Protein AF-A0A1X7UCY9-F1 (afdb_monomer)

Mean predicted aligned error: 17.1 Å

pLDDT: mean 75.68, std 18.15, range [36.53, 96.62]

Nearest PDB structures (foldseek):
  3mzk-assembly1_B  TM=3.299E-01  e=8.645E+00  Saccharomyces cerevisiae

Solvent-accessible surface area (backbone atoms only — not comparable to full-atom values): 6999 Å² total; per-residue (Å²): 139,80,90,77,75,83,79,74,75,83,76,72,76,78,77,80,78,78,86,82,79,97,71,87,68,79,76,67,92,61,83,59,44,85,38,83,63,36,80,79,42,63,36,68,60,49,49,56,52,49,51,57,53,48,54,55,48,53,58,56,53,75,71,54,77,74,80,73,84,83,82,85,72,55,70,69,56,51,50,55,51,50,56,44,22,72,75,63,34,59,74,52,36,51,64,71,39,37,81,85,38,76,81,71,128

Organism: Amphimedon queenslandica (NCBI:txid400682)

Sequence (105 aa):
MSLYRYFKPDIYPAVKSCENNTDFKSVSVLPSPSGPMSLQMPSFHIDAANNLVQDEVQDKMSLRSKRGPYKFHSSKNKARIANYAVLHGTPAALKQFKKEFPSIK

Radius of gyration: 25.56 Å; Cα contacts (8 Å, |Δi|>4): 30; chains: 1; bounding box: 50×45×60 Å

Foldseek 3Di:
DDPPDDPDPPPPPPPPPDDDDDDPPPPPPADQLPDPCCVVPPSVVSVVVVVVVVVVVVVVVVPDDDPDDDDDDDPVVVVVLVVCCVVPNDVVSCVVCCVVPVPDD

Structure (mmCIF, N/CA/C/O backbone):
data_AF-A0A1X7UCY9-F1
#
_entry.id   AF-A0A1X7UCY9-F1
#
loop_
_atom_site.group_PDB
_atom_site.id
_atom_site.type_symbol
_atom_site.label_atom_id
_atom_site.label_alt_id
_atom_site.label_comp_id
_atom_site.label_asym_id
_atom_site.label_entity_id
_atom_site.label_seq_id
_atom_site.pdbx_PDB_ins_code
_atom_site.Cartn_x
_atom_site.Cartn_y
_atom_site.Cartn_z
_atom_site.occupancy
_atom_site.B_iso_or_equiv
_atom_site.auth_seq_id
_atom_site.auth_comp_id
_atom_site.auth_asym_id
_atom_site.auth_atom_id
_atom_site.pdbx_PDB_model_num
ATOM 1 N N . MET A 1 1 ? -13.024 -26.345 -28.516 1.00 48.00 1 MET A N 1
ATOM 2 C CA . MET A 1 1 ? -13.418 -26.235 -27.096 1.00 48.00 1 MET A CA 1
ATOM 3 C C . MET A 1 1 ? -12.363 -25.432 -26.353 1.00 48.00 1 MET A C 1
ATOM 5 O O . MET A 1 1 ? -11.277 -25.952 -26.144 1.00 48.00 1 MET A O 1
ATOM 9 N N . SER A 1 2 ? -12.638 -24.175 -26.000 1.00 49.62 2 SER A N 1
ATOM 10 C CA . SER A 1 2 ? -11.787 -23.414 -25.078 1.00 49.62 2 SER A CA 1
ATOM 11 C C . SER A 1 2 ? -12.586 -23.102 -23.813 1.00 49.62 2 SER A C 1
ATOM 13 O O . SER A 1 2 ? -13.623 -22.445 -23.839 1.00 49.62 2 SER A O 1
ATOM 15 N N . LEU A 1 3 ? -12.119 -23.655 -22.694 1.00 58.75 3 LEU A N 1
ATOM 16 C CA . LEU A 1 3 ? -12.641 -23.419 -21.351 1.00 58.75 3 LEU A CA 1
ATOM 17 C C . LEU A 1 3 ? -12.104 -22.077 -20.841 1.00 58.75 3 LEU A C 1
ATOM 19 O O . LEU A 1 3 ? -11.234 -22.041 -19.972 1.00 58.75 3 LEU A O 1
ATOM 23 N N . TYR A 1 4 ? -12.600 -20.963 -21.379 1.00 55.38 4 TYR A N 1
ATOM 24 C CA . TYR A 1 4 ? -12.406 -19.675 -20.717 1.00 55.38 4 TYR A CA 1
ATOM 25 C C . TYR A 1 4 ? -13.363 -19.605 -19.528 1.00 55.38 4 TYR A C 1
ATOM 27 O O . TYR A 1 4 ? -14.540 -19.272 -19.651 1.00 55.38 4 TYR A O 1
ATOM 35 N N . ARG A 1 5 ? -12.846 -19.999 -18.359 1.00 61.00 5 ARG A N 1
ATOM 36 C CA . ARG A 1 5 ? -13.516 -19.806 -17.076 1.00 61.00 5 ARG A CA 1
ATOM 37 C C . ARG A 1 5 ? -13.746 -18.311 -16.877 1.00 61.00 5 ARG A C 1
ATOM 39 O O . ARG A 1 5 ? -12.802 -17.527 -16.841 1.00 61.00 5 ARG A O 1
ATOM 46 N N . TYR A 1 6 ? -15.018 -17.957 -16.763 1.00 57.00 6 TYR A N 1
ATOM 47 C CA . TYR A 1 6 ? -15.528 -16.664 -16.340 1.00 57.00 6 TYR A CA 1
ATOM 48 C C . TYR A 1 6 ? -14.741 -16.113 -15.142 1.00 57.00 6 TYR A C 1
ATOM 50 O O . TYR A 1 6 ? -14.948 -16.541 -14.012 1.00 57.00 6 TYR A O 1
ATOM 58 N N . PHE A 1 7 ? -13.881 -15.125 -15.379 1.00 56.41 7 PHE A N 1
ATOM 59 C CA . PHE A 1 7 ? -13.503 -14.159 -14.353 1.00 56.41 7 PHE A CA 1
ATOM 60 C C . PHE A 1 7 ? -14.444 -12.966 -14.528 1.00 56.41 7 PHE A C 1
ATOM 62 O O . PHE A 1 7 ? -14.185 -12.064 -15.321 1.00 56.41 7 PHE A O 1
ATOM 69 N N . LYS A 1 8 ? -15.592 -13.002 -13.846 1.00 61.25 8 LYS A N 1
ATOM 70 C CA . LYS A 1 8 ? -16.382 -11.789 -13.626 1.00 61.25 8 LYS A CA 1
ATOM 71 C C . LYS A 1 8 ? -15.680 -11.044 -12.490 1.00 61.25 8 LYS A C 1
ATOM 73 O O . LYS A 1 8 ? -15.627 -11.599 -11.396 1.00 61.25 8 LYS A O 1
ATOM 78 N N . PRO A 1 9 ? -15.088 -9.858 -12.707 1.00 53.72 9 PRO A N 1
ATOM 79 C CA . PRO A 1 9 ? -14.762 -9.013 -11.574 1.00 53.72 9 PRO A CA 1
ATOM 80 C C . PRO A 1 9 ? -16.092 -8.676 -10.904 1.00 53.72 9 PRO A C 1
ATOM 82 O O . PRO A 1 9 ? -17.017 -8.227 -11.585 1.00 53.72 9 PRO A O 1
ATOM 85 N N . ASP A 1 10 ? -16.209 -8.927 -9.605 1.00 46.28 10 ASP A N 1
ATOM 86 C CA . ASP A 1 10 ? -17.315 -8.396 -8.824 1.00 46.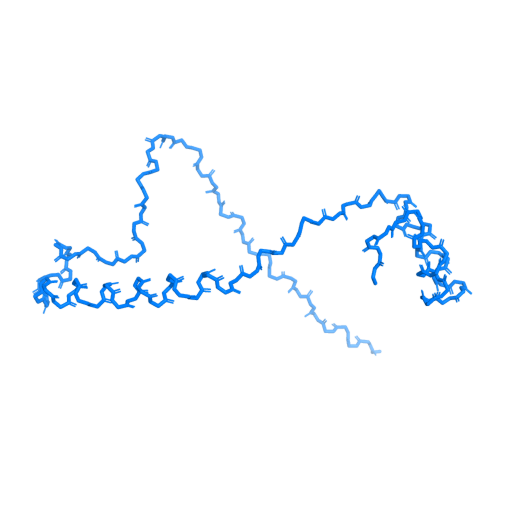28 10 ASP A CA 1
ATOM 87 C C . ASP A 1 10 ? -17.244 -6.869 -8.937 1.00 46.28 10 ASP A C 1
ATOM 89 O O . ASP A 1 10 ? -16.429 -6.199 -8.301 1.00 46.28 10 ASP A O 1
ATOM 93 N N . ILE A 1 11 ? -18.055 -6.317 -9.841 1.00 52.97 11 ILE A N 1
ATOM 94 C CA . ILE A 1 11 ? -18.351 -4.894 -9.900 1.00 52.97 11 ILE A CA 1
ATOM 95 C C . ILE A 1 11 ? -19.204 -4.647 -8.661 1.00 52.97 11 ILE A C 1
ATOM 97 O O . ILE A 1 11 ? -20.428 -4.750 -8.703 1.00 52.97 11 ILE A O 1
ATOM 101 N N . TYR A 1 12 ? -18.549 -4.388 -7.531 1.00 52.44 12 TYR A N 1
ATOM 102 C CA . TYR A 1 12 ? -19.225 -3.816 -6.378 1.00 52.44 12 TYR A CA 1
ATOM 103 C C . TYR A 1 12 ? -19.920 -2.539 -6.866 1.00 52.44 12 TYR A C 1
ATOM 105 O O . TYR A 1 12 ? -19.247 -1.682 -7.453 1.00 52.44 12 TYR A O 1
ATOM 113 N N . PRO A 1 13 ? -21.246 -2.394 -6.699 1.00 42.25 13 PRO A N 1
ATOM 114 C CA . PRO A 1 13 ? -21.897 -1.149 -7.051 1.00 42.25 13 PRO A CA 1
ATOM 115 C C . PRO A 1 13 ? -21.265 -0.045 -6.209 1.00 42.25 13 PRO A C 1
ATOM 117 O O . PRO A 1 13 ? -21.191 -0.145 -4.983 1.00 42.25 13 PRO A O 1
ATOM 120 N N . ALA A 1 14 ? -20.781 0.988 -6.899 1.00 45.38 14 ALA A N 1
ATOM 121 C CA . ALA A 1 14 ? -20.360 2.234 -6.296 1.00 45.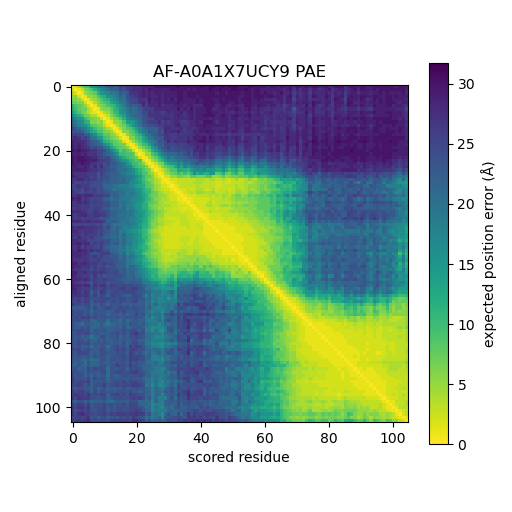38 14 ALA A CA 1
ATOM 122 C C . ALA A 1 14 ? -21.452 2.675 -5.317 1.00 45.38 14 ALA A C 1
ATOM 124 O O . ALA A 1 14 ? -22.576 2.986 -5.720 1.00 45.38 14 ALA A O 1
ATOM 125 N N . VAL A 1 15 ? -21.126 2.641 -4.025 1.00 43.78 15 VAL A N 1
ATOM 126 C CA . VAL A 1 15 ? -21.946 3.258 -2.991 1.00 43.78 15 VAL A CA 1
ATOM 127 C C . VAL A 1 15 ? -22.082 4.712 -3.413 1.00 43.78 15 VAL A C 1
ATOM 129 O O . VAL A 1 15 ? -21.087 5.431 -3.493 1.00 43.78 15 VAL A O 1
ATOM 132 N N . LYS A 1 16 ? -23.306 5.107 -3.772 1.00 40.88 16 LYS A N 1
ATOM 133 C CA . LYS A 1 16 ? -23.667 6.498 -4.028 1.00 40.88 16 LYS A CA 1
ATOM 134 C C . LYS A 1 16 ? -23.261 7.288 -2.788 1.00 40.88 16 LYS A C 1
ATOM 136 O O . LYS A 1 16 ? -23.917 7.188 -1.756 1.00 40.88 16 LYS A O 1
ATOM 141 N N . SER A 1 17 ? -22.161 8.027 -2.871 1.00 36.53 17 SER A N 1
ATOM 142 C CA . SER A 1 17 ? -21.835 9.042 -1.884 1.00 36.53 17 SER A CA 1
ATOM 143 C C . SER A 1 17 ? -22.849 10.160 -2.064 1.00 36.53 17 SER A C 1
ATOM 145 O O . SER A 1 17 ? -22.772 10.935 -3.016 1.00 36.53 17 SER A O 1
ATOM 147 N N . CYS A 1 18 ? -23.840 10.182 -1.181 1.00 37.16 18 CYS A N 1
ATOM 148 C CA . CYS A 1 18 ? -24.692 11.333 -0.971 1.00 37.16 18 CYS A CA 1
ATOM 149 C C . CYS A 1 18 ? -23.785 12.471 -0.498 1.00 37.16 18 CYS A C 1
ATOM 151 O O . CYS A 1 18 ? -23.245 12.429 0.607 1.00 37.16 18 CYS A O 1
ATOM 153 N N . GLU A 1 19 ? -23.587 13.465 -1.353 1.00 45.34 19 GLU A N 1
ATOM 154 C CA . GLU A 1 19 ? -23.169 14.788 -0.923 1.00 45.34 19 GLU A CA 1
ATOM 155 C C . GLU A 1 19 ? -24.227 15.315 0.054 1.00 45.34 19 GLU A C 1
ATOM 157 O O . GLU A 1 19 ? -25.419 15.316 -0.263 1.00 45.34 19 GLU A O 1
ATOM 162 N N . ASN A 1 20 ? -23.794 15.672 1.266 1.00 39.84 20 ASN A N 1
ATOM 163 C CA . ASN A 1 20 ? -24.061 16.943 1.950 1.00 39.84 20 ASN A CA 1
ATOM 164 C C . ASN A 1 20 ? -23.987 16.795 3.483 1.00 39.84 20 ASN A C 1
ATOM 166 O O . ASN A 1 20 ? -24.583 15.893 4.065 1.00 39.84 20 ASN A O 1
ATOM 170 N N . ASN A 1 21 ? -23.350 17.801 4.094 1.00 36.59 21 ASN A N 1
ATOM 171 C CA . ASN A 1 21 ? -23.472 18.258 5.487 1.00 36.59 21 ASN A CA 1
ATOM 172 C C . ASN A 1 21 ? -22.477 17.695 6.521 1.00 36.59 21 ASN A C 1
ATOM 174 O O . ASN A 1 21 ? -22.651 16.637 7.115 1.00 36.59 21 ASN A O 1
ATOM 178 N N . THR A 1 22 ? -21.416 18.488 6.711 1.00 48.62 22 THR A N 1
ATOM 179 C CA . THR A 1 22 ? -20.846 18.925 8.001 1.00 48.62 22 THR A CA 1
ATOM 180 C C . THR A 1 22 ? -21.338 18.188 9.249 1.00 48.62 22 THR A C 1
ATOM 182 O O . THR A 1 22 ? -22.342 18.571 9.838 1.00 48.62 22 THR A O 1
ATOM 185 N N . ASP A 1 23 ? -20.610 17.141 9.632 1.00 40.81 23 ASP A N 1
ATOM 186 C CA . ASP A 1 23 ? -20.226 16.796 11.008 1.00 40.81 23 ASP A CA 1
ATOM 187 C C . ASP A 1 23 ? -19.654 15.379 10.973 1.00 40.81 23 ASP A C 1
ATOM 189 O O . ASP A 1 23 ? -20.345 14.385 11.203 1.00 40.81 23 ASP A O 1
ATOM 193 N N . PHE A 1 24 ? -18.355 15.260 10.688 1.00 42.81 24 PHE A N 1
ATOM 194 C CA . PHE A 1 24 ? -17.637 14.015 10.951 1.00 42.81 24 PHE A CA 1
ATOM 195 C C . PHE A 1 24 ? -17.456 13.871 12.468 1.00 42.81 24 PHE A C 1
ATOM 197 O O . PHE A 1 24 ? -16.349 13.978 12.991 1.00 42.81 24 PHE A O 1
ATOM 204 N N . LYS A 1 25 ? -18.553 13.616 13.196 1.00 51.44 25 LYS A N 1
ATOM 205 C CA . LYS A 1 25 ? -18.467 12.917 14.477 1.00 51.44 25 LYS A CA 1
ATOM 206 C C . LYS A 1 25 ? -17.780 11.603 14.153 1.00 51.44 25 LYS A C 1
ATOM 208 O O . LYS A 1 25 ? -18.329 10.797 13.406 1.00 51.44 25 LYS A O 1
ATOM 213 N N . SER A 1 26 ? -16.556 11.426 14.641 1.00 57.75 26 SER A N 1
ATOM 214 C CA . SER A 1 26 ? -15.839 10.162 14.546 1.00 57.75 26 SER A CA 1
ATOM 215 C C . SER A 1 26 ? -16.750 9.084 15.120 1.00 57.75 26 SER A C 1
ATOM 217 O O . SER A 1 26 ? -16.915 9.001 16.337 1.00 57.75 26 SER A O 1
ATOM 219 N N . VAL A 1 27 ? -17.412 8.319 14.254 1.00 59.53 27 VAL A N 1
ATOM 220 C CA . VAL A 1 27 ? -18.246 7.206 14.688 1.00 59.53 27 VAL A CA 1
ATOM 221 C C . VAL A 1 27 ? -17.275 6.209 15.298 1.00 59.53 27 VAL A C 1
ATOM 223 O O . VAL A 1 27 ? -16.457 5.619 14.590 1.00 59.53 27 VAL A O 1
ATOM 226 N N . SER A 1 28 ? -17.286 6.098 16.625 1.00 68.44 28 SER A N 1
ATOM 227 C CA . SER A 1 28 ? -16.491 5.092 17.312 1.00 68.44 28 SER A CA 1
ATOM 228 C C . SER A 1 28 ? -16.949 3.728 16.809 1.00 68.44 28 SER A C 1
ATOM 230 O O . SER A 1 28 ? -18.136 3.418 16.843 1.00 68.44 28 SER A O 1
ATOM 232 N N . VAL A 1 29 ? -16.008 2.916 16.324 1.00 80.19 29 VAL A N 1
ATOM 233 C CA . VAL A 1 29 ? -16.289 1.548 15.850 1.00 80.19 29 VAL A CA 1
ATOM 234 C C . VAL A 1 29 ? -16.807 0.667 16.996 1.00 80.19 29 VAL A C 1
ATOM 236 O O . VAL A 1 29 ? -17.497 -0.321 16.766 1.00 80.19 29 VAL A O 1
ATOM 239 N N . LEU A 1 30 ? -16.487 1.045 18.235 1.00 84.88 30 LEU A N 1
ATOM 240 C CA . LEU A 1 30 ? -16.876 0.338 19.445 1.00 84.88 30 LEU A CA 1
ATOM 241 C C . LEU A 1 30 ? -18.274 0.751 19.930 1.00 84.88 30 LEU A C 1
ATOM 243 O O . LEU A 1 30 ? -18.638 1.929 19.819 1.00 84.88 30 LEU A O 1
ATOM 247 N N . PRO A 1 31 ? -19.050 -0.200 20.483 1.00 86.62 31 PRO A N 1
ATOM 248 C CA . PRO A 1 31 ? -20.377 0.068 21.019 1.00 86.62 31 PRO A CA 1
ATOM 249 C C . PRO A 1 31 ? -20.305 1.032 22.205 1.00 86.62 31 PRO A C 1
ATOM 251 O O . PRO A 1 31 ? -19.384 0.967 23.021 1.00 86.62 31 PRO A O 1
ATOM 254 N N . SER A 1 32 ? -21.303 1.913 22.325 1.00 87.75 32 SER A N 1
ATOM 255 C CA . SER A 1 32 ? -21.374 2.827 23.462 1.00 87.75 32 SER A CA 1
ATOM 256 C C . SER A 1 32 ? -21.850 2.096 24.727 1.00 87.75 32 SER A C 1
ATOM 258 O O . SER A 1 32 ? -22.810 1.319 24.671 1.00 87.75 32 SER A O 1
ATOM 260 N N . PRO A 1 33 ? -21.245 2.377 25.892 1.00 87.38 33 PRO A N 1
ATOM 261 C CA . PRO A 1 33 ? -21.614 1.739 27.158 1.00 87.38 33 PRO A CA 1
ATOM 262 C C . PRO A 1 33 ? -22.999 2.148 27.673 1.00 87.38 33 PRO A C 1
ATOM 264 O O . PRO A 1 33 ? -23.566 1.463 28.515 1.00 87.38 33 PRO A O 1
ATOM 267 N N . SER A 1 34 ? -23.562 3.244 27.154 1.00 87.81 34 SER A N 1
ATOM 268 C CA . SER A 1 34 ? -24.915 3.735 27.465 1.00 87.81 34 SER A CA 1
ATOM 269 C C . SER A 1 34 ? -25.917 3.478 26.323 1.00 87.81 34 SER A C 1
ATOM 271 O O . SER A 1 34 ? -27.013 4.029 26.295 1.00 87.81 34 SER A O 1
ATOM 273 N N . GLY A 1 35 ? -25.536 2.671 25.329 1.00 87.25 35 GLY A N 1
ATOM 274 C CA . GLY A 1 35 ? -26.383 2.342 24.183 1.00 87.25 35 GLY A CA 1
ATOM 275 C C . GLY A 1 35 ? -27.449 1.284 24.495 1.00 87.25 35 GLY A C 1
ATOM 276 O O . GLY A 1 35 ? -27.561 0.831 25.626 1.00 87.25 35 GLY A O 1
ATOM 277 N N . PRO A 1 36 ? -28.198 0.800 23.491 1.00 88.50 36 PRO A N 1
ATOM 278 C CA . PRO A 1 36 ? -29.246 -0.211 23.690 1.00 88.50 36 PRO A CA 1
ATOM 279 C C . PRO A 1 36 ? -28.729 -1.525 24.304 1.00 88.50 36 PRO A C 1
ATOM 281 O O . PRO A 1 36 ? -29.478 -2.243 24.956 1.00 88.50 36 PRO A O 1
ATOM 284 N N . MET A 1 37 ? -27.440 -1.829 24.134 1.00 83.19 37 MET A N 1
ATOM 285 C CA . MET A 1 37 ? -26.792 -3.010 24.708 1.00 83.19 37 MET A CA 1
ATOM 286 C C . MET A 1 37 ? -26.650 -2.932 26.238 1.00 83.19 37 MET A C 1
ATOM 288 O O . MET A 1 37 ? -26.615 -3.969 26.897 1.00 83.19 37 MET A O 1
ATOM 292 N N . SER A 1 38 ? -26.650 -1.722 26.814 1.00 88.38 38 SER A N 1
ATOM 293 C CA . SER A 1 38 ? -26.597 -1.510 28.268 1.00 88.38 38 SER A CA 1
ATOM 294 C C . SER A 1 38 ? -27.858 -2.002 28.992 1.00 88.38 38 SER A C 1
ATOM 296 O O . SER A 1 38 ? -27.839 -2.241 30.196 1.00 88.38 38 SER A O 1
ATOM 298 N N . LEU A 1 39 ? -28.953 -2.205 28.247 1.00 89.75 39 LEU A N 1
ATOM 299 C CA . LEU A 1 39 ? -30.189 -2.803 28.754 1.00 89.75 39 LEU A CA 1
ATOM 300 C C . LEU A 1 39 ? -30.042 -4.307 29.015 1.0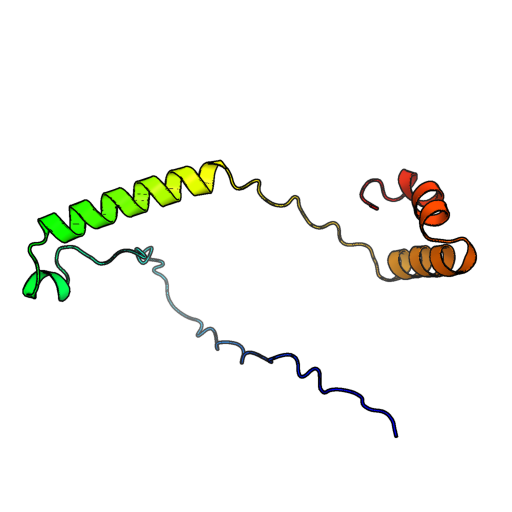0 89.75 39 LEU A C 1
ATOM 302 O O . LEU A 1 39 ? -30.783 -4.868 29.815 1.00 89.75 39 LEU A O 1
ATOM 306 N N . GLN A 1 40 ? -29.114 -4.964 28.317 1.00 92.19 40 GLN A N 1
ATOM 307 C CA . GLN A 1 40 ? -28.881 -6.406 28.413 1.00 92.19 40 GLN A CA 1
ATOM 308 C C . GLN A 1 40 ? -27.669 -6.740 29.286 1.00 92.19 40 GLN A C 1
ATOM 310 O O . GLN A 1 40 ? -27.646 -7.799 29.910 1.00 92.19 40 GLN A O 1
ATOM 315 N N . MET A 1 41 ? -26.667 -5.857 29.336 1.00 88.06 41 MET A N 1
ATOM 316 C CA . MET A 1 41 ? -25.462 -6.047 30.140 1.00 88.06 41 MET A CA 1
ATOM 317 C C . MET A 1 41 ? -25.039 -4.750 30.844 1.00 88.06 41 MET A C 1
ATOM 319 O O . MET A 1 41 ? -25.177 -3.675 30.263 1.00 88.06 41 MET A O 1
ATOM 323 N N . PRO A 1 42 ? -24.471 -4.824 32.063 1.00 93.00 42 PRO A N 1
ATOM 324 C CA . PRO A 1 42 ? -23.930 -3.654 32.744 1.00 93.00 42 PRO A CA 1
ATOM 325 C C . PRO A 1 42 ? -22.897 -2.918 31.884 1.00 93.00 42 PRO A C 1
ATOM 327 O O . PRO A 1 42 ? -22.009 -3.543 31.298 1.00 93.00 42 PRO A O 1
ATOM 330 N N . SER A 1 43 ? -22.966 -1.587 31.880 1.00 90.75 43 SER A N 1
ATOM 331 C CA . SER A 1 43 ? -22.053 -0.706 31.134 1.00 90.75 43 SER A CA 1
ATOM 332 C C . SER A 1 43 ? -20.575 -0.990 31.415 1.00 90.75 43 SER A C 1
ATOM 334 O O . SER A 1 43 ? -19.763 -0.986 30.495 1.00 90.75 43 SER A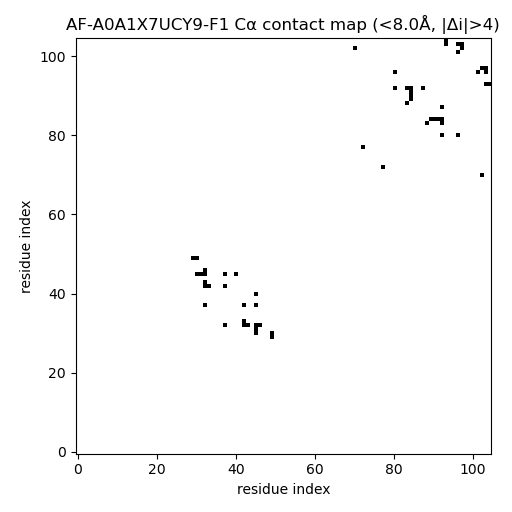 O 1
ATOM 336 N N . PHE A 1 44 ? -20.243 -1.343 32.660 1.00 92.06 44 PHE A N 1
ATOM 337 C CA . PHE A 1 44 ? -18.887 -1.701 33.079 1.00 92.06 44 PHE A CA 1
ATOM 338 C C . PHE A 1 44 ? -18.262 -2.828 32.239 1.00 92.06 44 PHE A C 1
ATOM 340 O O . PHE A 1 44 ? -17.079 -2.770 31.910 1.00 92.06 44 PHE A O 1
ATOM 347 N N . HIS A 1 45 ? -19.043 -3.842 31.851 1.00 92.69 45 HIS A N 1
ATOM 348 C CA . HIS A 1 45 ? -18.532 -4.929 31.012 1.00 92.69 45 HIS A CA 1
ATOM 349 C C . HIS A 1 45 ? -18.251 -4.469 29.580 1.00 92.69 45 HIS A C 1
ATOM 351 O O . HIS A 1 45 ? -17.282 -4.922 28.972 1.00 92.69 45 HIS A O 1
ATOM 357 N N . ILE A 1 46 ? -19.072 -3.551 29.066 1.00 90.75 46 ILE A N 1
ATOM 358 C CA . ILE A 1 46 ? -18.906 -2.961 27.734 1.00 90.75 46 ILE A CA 1
ATOM 359 C C . ILE A 1 46 ? -17.614 -2.144 27.698 1.00 90.75 46 ILE A C 1
ATOM 361 O O . ILE A 1 46 ? -16.803 -2.318 26.791 1.00 90.75 46 ILE A O 1
ATOM 365 N N . ASP A 1 47 ? -17.386 -1.315 28.717 1.00 91.94 47 ASP A N 1
ATOM 366 C CA . ASP A 1 47 ? -16.177 -0.497 28.830 1.00 91.94 47 ASP A CA 1
ATOM 367 C C . ASP A 1 47 ? -14.915 -1.348 28.978 1.00 91.94 47 ASP A C 1
ATOM 369 O O . ASP A 1 47 ? -13.933 -1.128 28.271 1.00 91.94 47 ASP A O 1
ATOM 373 N N . ALA A 1 48 ? -14.949 -2.371 29.837 1.00 92.19 48 ALA A N 1
ATOM 374 C CA . ALA A 1 48 ? -13.823 -3.283 30.008 1.00 92.19 48 ALA A CA 1
ATOM 375 C C . ALA A 1 48 ? -13.455 -3.996 28.694 1.00 92.19 48 ALA A C 1
ATOM 377 O O . ALA A 1 48 ? -12.279 -4.065 28.338 1.00 92.19 48 ALA A O 1
ATOM 378 N N . ALA A 1 49 ? -14.450 -4.483 27.946 1.00 90.25 49 ALA A N 1
ATOM 379 C CA . ALA A 1 49 ? -14.227 -5.123 26.652 1.00 90.25 49 ALA A CA 1
ATOM 380 C C . ALA A 1 49 ? -13.695 -4.134 25.600 1.00 90.25 49 ALA A C 1
ATOM 382 O O . ALA A 1 49 ? -12.777 -4.462 24.849 1.00 90.25 49 ALA A O 1
ATOM 383 N N . ASN A 1 50 ? -14.237 -2.916 25.570 1.00 91.62 50 ASN A N 1
ATOM 384 C CA . ASN A 1 50 ? -13.797 -1.867 24.657 1.00 91.62 50 ASN A CA 1
ATOM 385 C C . ASN A 1 50 ? -12.324 -1.502 24.877 1.00 91.62 50 ASN A C 1
ATOM 387 O O . ASN A 1 50 ? -11.589 -1.378 23.899 1.00 91.62 50 ASN A O 1
ATOM 391 N N . ASN A 1 51 ? -11.886 -1.386 26.133 1.00 89.88 51 ASN A N 1
ATOM 392 C CA . ASN A 1 51 ? -10.496 -1.071 26.470 1.00 89.88 51 ASN A CA 1
ATOM 393 C C . ASN A 1 51 ? -9.529 -2.148 25.954 1.00 89.88 51 ASN A C 1
ATOM 395 O O . ASN A 1 51 ? -8.567 -1.823 25.266 1.00 89.88 51 ASN A O 1
ATOM 399 N N . LEU A 1 52 ? -9.841 -3.432 26.174 1.00 88.44 52 LEU A N 1
ATOM 400 C CA . LEU A 1 52 ? -9.010 -4.542 25.686 1.00 88.44 52 LEU A CA 1
ATOM 401 C C . LEU A 1 52 ? -8.865 -4.538 24.157 1.00 88.44 52 LEU A C 1
ATOM 403 O O . LEU A 1 52 ? -7.781 -4.772 23.623 1.00 88.44 52 LEU A O 1
ATOM 407 N N . VAL A 1 53 ? -9.951 -4.243 23.436 1.00 87.00 53 VAL A N 1
ATOM 408 C CA . VAL A 1 53 ? -9.918 -4.158 21.969 1.00 87.00 53 VAL A CA 1
ATOM 409 C C . VAL A 1 53 ? -9.108 -2.947 21.501 1.00 87.00 53 VAL A C 1
ATOM 411 O O . VAL A 1 53 ? -8.392 -3.050 20.504 1.00 87.00 53 VAL A O 1
ATOM 414 N N . GLN A 1 54 ? -9.200 -1.806 22.192 1.00 84.69 54 GLN A N 1
ATOM 415 C CA . GLN A 1 54 ? -8.393 -0.629 21.862 1.00 84.69 54 GLN A CA 1
ATOM 416 C C . GLN A 1 54 ? -6.901 -0.912 22.017 1.00 84.69 54 GLN A C 1
ATOM 418 O O . GLN A 1 54 ? -6.149 -0.623 21.085 1.00 84.69 54 GLN A O 1
ATOM 423 N N . ASP A 1 55 ? -6.498 -1.538 23.121 1.00 81.25 55 ASP A N 1
ATOM 424 C CA . ASP A 1 55 ? -5.101 -1.879 23.394 1.00 81.25 55 ASP A CA 1
ATOM 425 C C . ASP A 1 55 ? -4.535 -2.810 22.308 1.00 81.25 55 ASP A C 1
ATOM 427 O O . ASP A 1 55 ? -3.497 -2.526 21.705 1.00 81.25 55 ASP A O 1
ATOM 431 N N . GLU A 1 56 ? -5.275 -3.860 21.931 1.00 79.50 56 GLU A N 1
ATOM 432 C CA . GLU A 1 56 ? -4.855 -4.764 20.854 1.00 79.50 56 GLU A CA 1
ATOM 433 C C . GLU A 1 56 ? -4.725 -4.078 19.487 1.00 79.50 56 GLU A C 1
ATOM 435 O O . GLU A 1 56 ? -3.850 -4.421 18.681 1.00 79.50 56 GLU A O 1
ATOM 440 N N . VAL A 1 57 ? -5.637 -3.159 19.166 1.00 76.69 57 VAL A N 1
ATOM 441 C CA . VAL A 1 57 ? -5.598 -2.422 17.899 1.00 76.69 57 VAL A CA 1
ATOM 442 C C . VAL A 1 57 ? -4.417 -1.458 17.894 1.00 76.69 57 VAL A C 1
ATOM 444 O O . VAL A 1 57 ? -3.713 -1.380 16.885 1.00 76.69 57 VAL A O 1
ATOM 447 N N . GLN A 1 58 ? -4.167 -0.763 19.004 1.00 69.62 58 GLN A N 1
ATOM 448 C CA . GLN A 1 58 ? -3.041 0.152 19.171 1.00 69.62 58 GLN A CA 1
ATOM 449 C C . GLN A 1 58 ? -1.705 -0.578 18.947 1.00 69.62 58 GLN A C 1
ATOM 451 O O . GLN A 1 58 ? -0.879 -0.134 18.140 1.00 69.62 58 GLN A O 1
ATOM 456 N N . ASP A 1 59 ? -1.546 -1.754 19.558 1.00 64.12 59 ASP A N 1
ATOM 457 C CA . ASP A 1 59 ? -0.351 -2.589 19.429 1.00 64.12 59 ASP A CA 1
ATOM 458 C C . ASP A 1 59 ? -0.147 -3.080 17.991 1.00 64.12 59 ASP A C 1
ATOM 460 O O . ASP A 1 59 ? 0.948 -2.967 17.428 1.00 64.12 59 ASP A O 1
ATOM 464 N N . LYS A 1 60 ? -1.217 -3.540 17.329 1.00 63.31 60 LYS A N 1
ATOM 465 C CA . LYS A 1 60 ? -1.169 -3.995 15.927 1.00 63.31 60 LYS A CA 1
ATOM 466 C C . LYS A 1 60 ? -0.923 -2.847 14.941 1.00 63.31 60 LYS A C 1
ATOM 468 O O . LYS A 1 60 ? -0.318 -3.065 13.887 1.00 63.31 60 LYS A O 1
ATOM 473 N N . MET A 1 61 ? -1.368 -1.627 15.250 1.00 60.19 61 MET A N 1
ATOM 474 C CA . MET A 1 61 ? -1.126 -0.454 14.405 1.00 60.19 61 MET A CA 1
ATOM 475 C C . MET A 1 61 ? 0.341 -0.021 14.416 1.00 60.19 61 MET A C 1
ATOM 477 O O . MET A 1 61 ? 0.849 0.378 13.366 1.00 60.19 61 MET A O 1
ATOM 481 N N . SER A 1 62 ? 1.032 -0.144 15.552 1.00 60.78 62 SER A N 1
ATOM 482 C CA . SER A 1 62 ? 2.450 0.228 15.671 1.00 60.78 62 SER A CA 1
ATOM 483 C C . SER A 1 62 ? 3.370 -0.598 14.752 1.00 60.78 62 SER A C 1
ATOM 485 O O . SER A 1 62 ? 4.357 -0.085 14.223 1.00 60.78 62 SER A O 1
ATOM 487 N N . LEU A 1 63 ? 2.997 -1.853 14.473 1.00 63.03 63 LEU A N 1
ATOM 488 C CA . LEU A 1 63 ? 3.760 -2.790 13.639 1.00 63.03 63 LEU A CA 1
ATOM 489 C C . LEU A 1 63 ? 3.452 -2.679 12.139 1.00 63.03 63 LEU A C 1
ATOM 491 O O . LEU A 1 63 ? 4.153 -3.261 11.303 1.00 63.03 63 LEU A O 1
ATOM 495 N N . ARG A 1 64 ? 2.404 -1.943 11.750 1.00 66.00 64 ARG A N 1
ATOM 496 C CA . ARG A 1 64 ? 1.991 -1.856 10.348 1.00 66.00 64 ARG A CA 1
ATOM 497 C C . ARG A 1 64 ? 2.821 -0.803 9.618 1.00 66.00 64 ARG A C 1
ATOM 499 O O . ARG A 1 64 ? 2.437 0.361 9.524 1.00 66.00 64 ARG A O 1
ATOM 506 N N . SER A 1 65 ? 3.945 -1.228 9.039 1.00 70.38 65 SER A N 1
ATOM 507 C CA . SER A 1 65 ? 4.712 -0.402 8.099 1.00 70.38 65 SER A CA 1
ATOM 508 C C . SER A 1 65 ? 3.784 0.126 6.998 1.00 70.38 65 SER A C 1
ATOM 510 O O . SER A 1 65 ? 3.179 -0.645 6.242 1.00 70.38 65 SER A O 1
ATOM 512 N N . LYS A 1 66 ? 3.622 1.453 6.923 1.00 75.00 66 LYS A N 1
ATOM 513 C CA . LYS A 1 66 ? 2.867 2.089 5.839 1.00 75.00 66 LYS A CA 1
ATOM 514 C C . LYS A 1 66 ? 3.550 1.729 4.521 1.00 75.00 66 LYS A C 1
ATOM 516 O O . LYS A 1 66 ? 4.751 1.943 4.365 1.00 75.00 66 LYS A O 1
ATOM 521 N N . ARG A 1 67 ? 2.788 1.196 3.557 1.00 74.44 67 ARG A N 1
ATOM 522 C CA . ARG A 1 67 ? 3.300 1.011 2.192 1.00 74.44 67 ARG A CA 1
ATOM 523 C C . ARG A 1 67 ? 3.817 2.359 1.692 1.00 74.44 67 ARG A C 1
ATOM 525 O O . ARG A 1 67 ? 3.123 3.366 1.816 1.00 74.44 67 ARG A O 1
ATOM 532 N N . GLY A 1 68 ? 5.030 2.362 1.143 1.00 75.62 68 GLY A N 1
ATOM 533 C CA . GLY A 1 68 ? 5.586 3.554 0.511 1.00 75.62 68 GLY A CA 1
ATOM 534 C C . GLY A 1 68 ? 4.693 4.046 -0.638 1.00 75.62 68 GLY A C 1
ATOM 535 O O . GLY A 1 68 ? 3.894 3.270 -1.173 1.00 75.62 68 GLY A O 1
ATOM 536 N N . PRO A 1 69 ? 4.816 5.320 -1.037 1.00 77.25 69 PRO A N 1
ATOM 537 C CA . PRO A 1 69 ? 4.019 5.875 -2.123 1.00 77.25 69 PRO A CA 1
ATOM 538 C C . PRO A 1 69 ? 4.240 5.093 -3.425 1.00 77.25 69 PRO A C 1
ATOM 540 O O . PRO A 1 69 ? 5.379 4.803 -3.807 1.00 77.25 69 PRO A O 1
ATOM 543 N N . TYR A 1 70 ? 3.150 4.773 -4.129 1.00 78.44 70 TYR A N 1
ATOM 544 C CA . TYR A 1 70 ? 3.234 4.184 -5.464 1.00 78.44 70 TYR A CA 1
ATOM 545 C C . TYR A 1 70 ? 3.823 5.207 -6.436 1.00 78.44 70 TYR A C 1
ATOM 547 O O . TYR A 1 70 ? 3.328 6.327 -6.558 1.00 78.44 70 TYR A O 1
ATOM 555 N N . LYS A 1 71 ? 4.875 4.816 -7.159 1.00 77.56 71 LYS A N 1
ATOM 556 C CA . LYS A 1 71 ? 5.425 5.635 -8.240 1.00 77.56 71 LYS A CA 1
ATOM 557 C C . LYS A 1 71 ? 4.672 5.343 -9.529 1.00 77.56 71 LYS A C 1
ATOM 559 O O . LYS A 1 71 ? 4.710 4.231 -10.053 1.00 77.56 71 LYS A O 1
ATOM 564 N N . PHE A 1 72 ? 3.994 6.360 -10.043 1.00 80.81 72 PHE A N 1
ATOM 565 C CA . PHE A 1 72 ? 3.309 6.278 -11.323 1.00 80.81 72 PHE A CA 1
ATOM 566 C C . PHE A 1 72 ? 4.303 6.512 -12.461 1.00 80.81 72 PHE A C 1
ATOM 568 O O . PHE A 1 72 ? 4.946 7.554 -12.547 1.00 80.81 72 PHE A O 1
ATOM 575 N N . HIS A 1 73 ? 4.420 5.532 -13.356 1.00 83.81 73 HIS A N 1
ATOM 576 C CA . HIS A 1 73 ? 5.148 5.684 -14.613 1.00 83.81 73 HIS A CA 1
ATOM 577 C C . HIS A 1 73 ? 4.172 6.058 -15.732 1.00 83.81 73 HIS A C 1
ATOM 579 O O . HIS A 1 73 ? 3.099 5.459 -15.842 1.00 83.81 73 HIS A O 1
ATOM 585 N N . SER A 1 74 ? 4.556 7.015 -16.580 1.00 89.50 74 SER A N 1
ATOM 586 C CA . SER A 1 74 ? 3.807 7.350 -17.799 1.00 89.50 74 SER A CA 1
ATOM 587 C C . SER A 1 74 ? 3.615 6.111 -18.685 1.00 89.50 74 SER A C 1
ATOM 589 O O . SER A 1 74 ? 4.475 5.224 -18.718 1.00 89.50 74 SER A O 1
ATOM 591 N N . SER A 1 75 ? 2.504 6.055 -19.425 1.00 91.62 75 SER A N 1
ATOM 592 C CA . SER A 1 75 ? 2.183 4.968 -20.364 1.00 91.62 75 SER A CA 1
ATOM 593 C C . SER A 1 75 ? 3.323 4.701 -21.352 1.00 91.62 75 SER A C 1
ATOM 595 O O . SER A 1 75 ? 3.682 3.547 -21.579 1.00 91.62 75 SER A O 1
ATOM 597 N N . LYS A 1 76 ? 3.975 5.762 -21.845 1.00 93.06 76 LYS A N 1
ATOM 598 C CA . LYS A 1 76 ? 5.137 5.677 -22.742 1.00 93.06 76 LYS A CA 1
ATOM 599 C C . LYS A 1 76 ? 6.315 4.929 -22.108 1.00 93.06 76 LYS A C 1
ATOM 601 O O . LYS A 1 76 ? 6.935 4.085 -22.751 1.00 93.06 76 LYS A O 1
ATOM 606 N N . ASN A 1 77 ? 6.601 5.203 -20.836 1.00 90.50 77 ASN A N 1
ATOM 607 C CA . ASN A 1 77 ? 7.710 4.569 -20.121 1.00 90.50 77 ASN A CA 1
ATOM 608 C C . ASN A 1 77 ? 7.408 3.097 -19.834 1.00 90.50 77 ASN A C 1
ATOM 610 O O . ASN A 1 77 ? 8.280 2.253 -20.022 1.00 90.50 77 ASN A O 1
ATOM 614 N N . LYS A 1 78 ? 6.160 2.776 -19.467 1.00 90.38 78 LYS A N 1
ATOM 615 C CA . LYS A 1 78 ? 5.714 1.386 -19.294 1.00 90.38 78 LYS A CA 1
ATOM 616 C C . LYS A 1 78 ? 5.888 0.579 -20.580 1.00 90.38 78 LYS A C 1
ATOM 618 O O . LYS A 1 78 ? 6.460 -0.504 -20.532 1.00 90.38 78 LYS A O 1
ATOM 623 N N . ALA A 1 79 ? 5.460 1.127 -21.719 1.00 94.06 79 ALA A N 1
ATOM 624 C CA . ALA A 1 79 ? 5.604 0.473 -23.018 1.00 94.06 79 ALA A CA 1
ATOM 625 C C . ALA A 1 79 ? 7.079 0.245 -23.388 1.00 94.06 79 ALA A C 1
ATOM 627 O O . ALA A 1 79 ? 7.447 -0.847 -23.807 1.00 94.06 79 ALA A O 1
ATOM 628 N N . ARG A 1 80 ? 7.947 1.241 -23.162 1.00 93.62 80 ARG A N 1
ATOM 629 C CA . ARG A 1 80 ? 9.394 1.118 -23.415 1.00 93.62 80 ARG A CA 1
ATOM 630 C C . ARG A 1 80 ? 10.035 0.006 -22.578 1.00 93.62 80 ARG A C 1
ATOM 632 O O . ARG A 1 80 ? 10.794 -0.791 -23.122 1.00 93.62 80 ARG A O 1
ATOM 639 N N . ILE A 1 81 ? 9.712 -0.069 -21.284 1.00 91.00 81 ILE A N 1
ATOM 640 C CA . ILE A 1 81 ? 10.231 -1.112 -20.383 1.00 91.00 81 ILE A CA 1
ATOM 641 C C . ILE A 1 81 ? 9.706 -2.490 -20.800 1.00 91.00 81 ILE A C 1
ATOM 643 O O . ILE A 1 81 ? 10.485 -3.437 -20.885 1.00 91.00 81 ILE A O 1
ATOM 647 N N . ALA A 1 82 ? 8.408 -2.597 -21.098 1.00 92.69 82 ALA A N 1
ATOM 648 C CA . ALA A 1 82 ? 7.781 -3.850 -21.508 1.00 92.69 82 ALA A CA 1
ATOM 649 C C . ALA A 1 82 ? 8.387 -4.388 -22.811 1.00 92.69 82 ALA A C 1
ATOM 651 O O . ALA A 1 82 ? 8.806 -5.541 -22.854 1.00 92.69 82 ALA A O 1
ATOM 652 N N . ASN A 1 83 ? 8.521 -3.542 -23.836 1.00 96.62 83 ASN A N 1
ATOM 653 C CA . ASN A 1 83 ? 9.106 -3.935 -25.118 1.00 96.62 83 ASN A C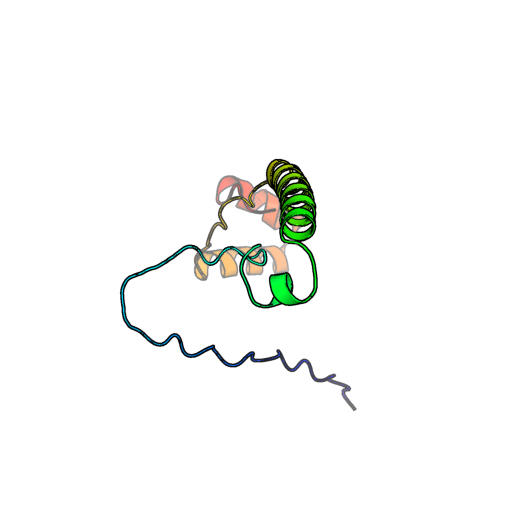A 1
ATOM 654 C C . ASN A 1 83 ? 10.542 -4.442 -24.948 1.00 96.62 83 ASN A C 1
ATOM 656 O O . ASN A 1 83 ? 10.911 -5.473 -25.502 1.00 96.62 83 ASN A O 1
ATOM 660 N N . TYR A 1 84 ? 11.348 -3.756 -24.137 1.00 94.81 84 TYR A N 1
ATOM 661 C CA . TYR A 1 84 ? 12.720 -4.179 -23.874 1.00 94.81 84 TYR A CA 1
ATOM 662 C C . TYR A 1 84 ? 12.785 -5.502 -23.093 1.00 94.81 84 TYR A C 1
ATOM 664 O O . TYR A 1 84 ? 13.613 -6.357 -23.397 1.00 94.81 84 TYR A O 1
ATOM 672 N N . ALA A 1 85 ? 11.899 -5.698 -22.112 1.00 94.94 85 ALA A N 1
ATOM 673 C CA . ALA A 1 85 ? 11.825 -6.939 -21.342 1.00 94.94 85 ALA A CA 1
ATOM 674 C C . ALA A 1 85 ? 11.400 -8.139 -22.199 1.00 94.94 85 ALA A C 1
ATOM 676 O O . ALA A 1 85 ? 11.897 -9.239 -21.976 1.00 94.94 85 ALA A O 1
ATOM 677 N N . VAL A 1 86 ? 10.528 -7.932 -23.188 1.00 95.62 86 VAL A N 1
ATOM 678 C CA . VAL A 1 86 ? 10.142 -8.975 -24.152 1.00 95.62 86 VAL A CA 1
ATOM 679 C C . VAL A 1 86 ? 11.332 -9.394 -25.020 1.00 95.62 86 VAL A C 1
ATOM 681 O O . VAL A 1 86 ? 11.513 -10.581 -25.263 1.00 95.62 86 VAL A O 1
ATOM 684 N N . LEU A 1 87 ? 12.164 -8.442 -25.453 1.00 95.62 87 LEU A N 1
ATOM 685 C CA . LEU A 1 87 ? 13.294 -8.714 -26.350 1.00 95.62 87 LEU A CA 1
ATOM 686 C C . LEU A 1 87 ? 14.525 -9.293 -25.639 1.00 95.62 87 LEU A C 1
ATOM 688 O O . LEU A 1 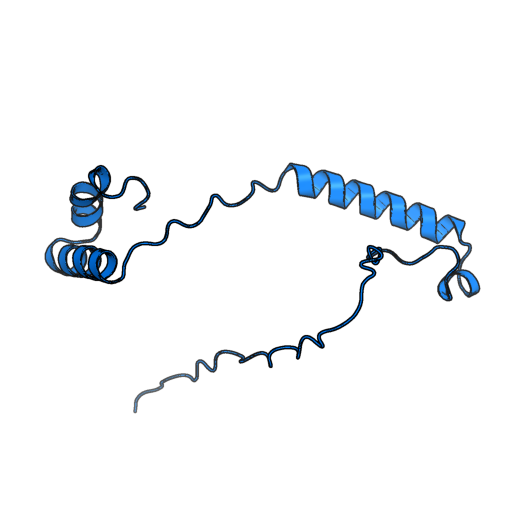87 ? 15.207 -10.153 -26.188 1.00 95.62 87 LEU A O 1
ATOM 692 N N . HIS A 1 88 ? 14.832 -8.810 -24.433 1.00 95.19 88 HIS A N 1
ATOM 693 C CA . HIS A 1 88 ? 16.096 -9.106 -23.742 1.00 95.19 88 HIS A CA 1
ATOM 694 C C . HIS A 1 88 ? 15.913 -9.833 -22.404 1.00 95.19 88 HIS A C 1
ATOM 696 O O . HIS A 1 88 ? 16.889 -10.153 -21.724 1.00 95.19 88 HIS A O 1
ATOM 702 N N . GLY A 1 89 ? 14.667 -10.086 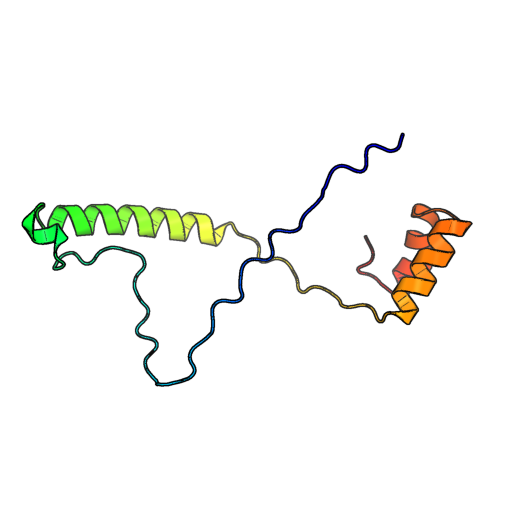-22.010 1.00 93.50 89 GLY A N 1
ATOM 703 C CA . GLY A 1 89 ? 14.320 -10.653 -20.717 1.00 93.50 89 GLY A CA 1
ATOM 704 C C . GLY A 1 89 ? 14.215 -9.605 -19.607 1.00 93.50 89 GLY A C 1
ATOM 705 O O . GLY A 1 89 ? 14.832 -8.534 -19.621 1.00 93.50 89 GLY A O 1
ATOM 706 N N . THR A 1 90 ? 13.440 -9.955 -18.582 1.00 91.75 90 THR A N 1
ATOM 707 C CA . THR A 1 90 ? 13.230 -9.125 -17.392 1.00 91.75 90 THR A CA 1
ATOM 708 C C . THR A 1 90 ? 14.522 -8.747 -16.649 1.00 91.75 90 THR A C 1
ATOM 710 O O . THR A 1 90 ? 14.656 -7.565 -16.328 1.00 91.75 90 THR A O 1
ATOM 713 N N . PRO A 1 91 ? 15.528 -9.625 -16.415 1.00 92.81 91 PRO A N 1
ATOM 714 C CA . PRO A 1 91 ? 16.710 -9.227 -15.645 1.00 92.81 91 PRO A CA 1
ATOM 715 C C . PRO A 1 91 ? 17.581 -8.201 -16.383 1.00 92.81 91 PRO A C 1
ATOM 717 O O . PRO A 1 91 ? 18.181 -7.332 -15.747 1.00 92.81 91 PRO A O 1
ATOM 720 N N . ALA A 1 92 ? 17.640 -8.265 -17.717 1.00 91.81 92 ALA A N 1
ATOM 721 C CA . ALA A 1 92 ? 18.343 -7.276 -18.529 1.00 91.81 92 ALA A CA 1
ATOM 722 C C . ALA A 1 92 ? 17.620 -5.923 -18.495 1.00 91.81 92 ALA A C 1
ATOM 724 O O . ALA A 1 92 ? 18.261 -4.888 -18.311 1.00 91.81 92 ALA A O 1
ATOM 725 N N . ALA A 1 93 ? 16.285 -5.931 -18.578 1.00 92.56 93 ALA A N 1
ATOM 726 C CA . ALA A 1 93 ? 15.470 -4.726 -18.450 1.00 92.56 93 ALA A CA 1
ATOM 727 C C . ALA A 1 93 ? 15.677 -4.033 -17.096 1.00 92.56 93 ALA A C 1
ATOM 729 O O . ALA A 1 93 ? 15.903 -2.824 -17.055 1.00 92.56 93 ALA A O 1
ATOM 730 N N . LEU A 1 94 ? 15.684 -4.793 -15.993 1.00 91.38 94 LEU A N 1
ATOM 731 C CA . LEU A 1 94 ? 15.956 -4.248 -14.661 1.00 91.38 94 LEU A CA 1
ATOM 732 C C . LEU A 1 94 ? 17.324 -3.555 -14.615 1.00 91.38 94 LEU A C 1
ATOM 734 O O . LEU A 1 94 ? 17.417 -2.433 -14.130 1.00 91.38 94 LEU A O 1
ATOM 738 N N . LYS A 1 95 ? 18.381 -4.176 -15.159 1.00 91.31 95 LYS A N 1
ATOM 739 C CA . LYS A 1 95 ? 19.733 -3.586 -15.188 1.00 91.31 95 LYS A CA 1
ATOM 740 C C . LYS A 1 95 ? 19.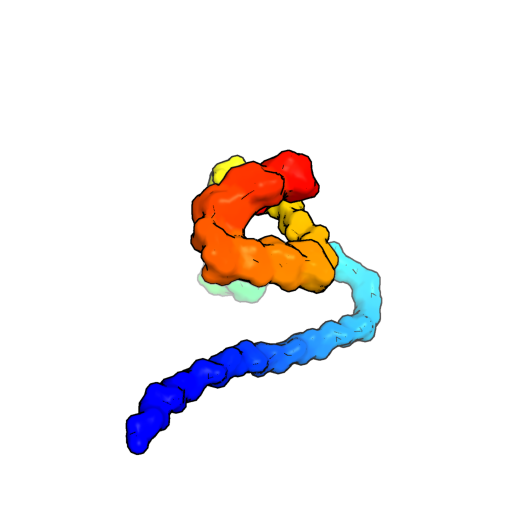793 -2.305 -16.022 1.00 91.31 95 LYS A C 1
ATOM 742 O O . LYS A 1 95 ? 20.366 -1.319 -15.559 1.00 91.31 95 LYS A O 1
ATOM 747 N N . GLN A 1 96 ? 19.184 -2.313 -17.207 1.00 91.88 96 GLN A N 1
ATOM 748 C CA . GLN A 1 96 ? 19.179 -1.174 -18.127 1.00 91.88 96 GLN A CA 1
ATOM 749 C C . GLN A 1 96 ? 18.441 0.030 -17.531 1.00 91.88 96 GLN A C 1
ATOM 751 O O . GLN A 1 96 ? 18.930 1.158 -17.578 1.00 91.88 96 GLN A O 1
ATOM 756 N N . PHE A 1 97 ? 17.276 -0.213 -16.928 1.00 91.06 97 PHE A N 1
ATOM 757 C CA . PHE A 1 97 ? 16.378 0.839 -16.459 1.00 91.06 97 PHE A CA 1
ATOM 758 C C . PHE A 1 97 ? 16.552 1.213 -14.984 1.00 91.06 97 PHE A C 1
ATOM 760 O O . PHE A 1 97 ? 15.931 2.174 -14.542 1.00 91.06 97 PHE A O 1
ATOM 767 N N . LYS A 1 98 ? 17.433 0.547 -14.224 1.00 89.25 98 LYS A N 1
ATOM 768 C CA . LYS A 1 98 ? 17.699 0.869 -12.807 1.00 89.25 98 LYS A CA 1
ATOM 769 C C . LYS A 1 98 ? 18.148 2.316 -12.586 1.00 89.25 98 LYS A C 1
ATOM 771 O O . LYS A 1 98 ? 17.801 2.910 -11.570 1.00 89.25 98 LYS A O 1
ATOM 776 N N . LYS A 1 99 ? 18.925 2.876 -13.522 1.00 85.81 99 LYS A N 1
ATOM 777 C CA . LYS A 1 99 ? 19.405 4.269 -13.454 1.00 85.81 99 LYS A CA 1
ATOM 778 C C . LYS A 1 99 ? 18.284 5.274 -13.730 1.00 85.81 99 LYS A C 1
ATOM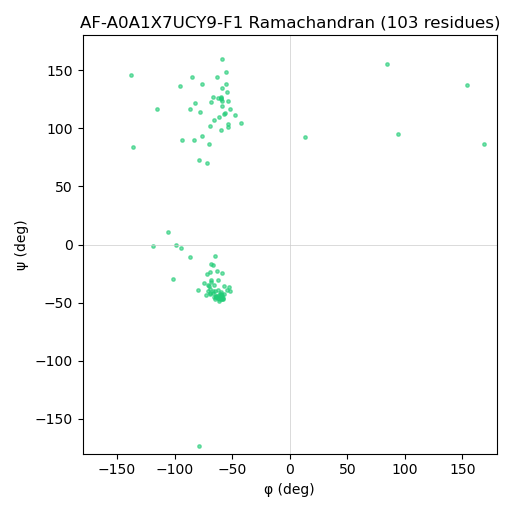 780 O O . LYS A 1 99 ? 18.169 6.260 -13.014 1.00 85.81 99 LYS A O 1
ATOM 785 N N . GLU A 1 100 ? 17.457 5.007 -14.743 1.00 86.81 100 GLU A N 1
ATOM 786 C CA . GLU A 1 100 ? 16.337 5.879 -15.137 1.00 86.81 100 GLU A CA 1
ATOM 787 C C . GLU A 1 100 ? 15.152 5.774 -14.155 1.00 86.81 100 GLU A C 1
ATOM 789 O O . GLU A 1 100 ? 14.458 6.754 -13.890 1.00 86.81 100 GLU A O 1
ATOM 794 N N . PHE A 1 101 ? 14.932 4.589 -13.578 1.00 85.06 101 PHE A N 1
ATOM 795 C CA . PHE A 1 101 ? 13.822 4.286 -12.680 1.00 85.06 101 PHE A CA 1
ATOM 796 C C . PHE A 1 101 ? 14.321 3.472 -11.470 1.00 85.06 101 PHE A C 1
ATOM 798 O O . PHE A 1 101 ? 14.180 2.249 -11.432 1.00 85.06 101 PHE A O 1
ATOM 805 N N . PRO A 1 102 ? 14.848 4.131 -10.423 1.00 78.56 102 PRO A N 1
ATOM 806 C CA . PRO A 1 102 ? 15.455 3.454 -9.268 1.00 78.56 102 PRO A CA 1
ATOM 807 C C . PRO A 1 102 ? 14.473 2.616 -8.432 1.00 78.56 102 PRO A C 1
ATOM 809 O O . PRO A 1 102 ? 14.882 1.883 -7.537 1.00 78.56 102 PRO A O 1
ATOM 812 N N . SER A 1 103 ? 13.170 2.736 -8.694 1.00 76.62 103 SER A N 1
ATOM 813 C CA . SER A 1 103 ? 12.100 1.991 -8.025 1.00 76.62 103 SER A CA 1
ATOM 814 C C . SER A 1 103 ? 11.591 0.779 -8.799 1.00 76.62 103 SER A C 1
ATOM 816 O O . SER A 1 103 ? 10.667 0.126 -8.320 1.00 76.62 103 SER A O 1
ATOM 818 N N . ILE A 1 104 ? 12.132 0.504 -9.986 1.00 75.62 104 ILE A N 1
ATOM 819 C CA . ILE A 1 104 ? 11.821 -0.716 -10.731 1.00 75.62 104 ILE A CA 1
ATOM 820 C C . ILE A 1 104 ? 12.408 -1.908 -9.960 1.00 75.62 104 ILE A C 1
ATOM 822 O O . ILE A 1 104 ? 13.602 -1.921 -9.653 1.00 75.62 104 ILE A O 1
ATOM 826 N N . LYS A 1 105 ? 11.549 -2.865 -9.600 1.00 66.69 105 LYS A N 1
ATOM 827 C CA . LYS A 1 105 ? 11.875 -4.076 -8.839 1.00 66.69 105 LYS A CA 1
ATOM 828 C C . LYS A 1 105 ? 11.391 -5.300 -9.593 1.00 66.69 105 LYS A C 1
ATOM 830 O O . LYS A 1 105 ? 10.294 -5.198 -10.186 1.00 66.69 105 LYS A O 1
#

Secondary structure (DSSP, 8-state):
----------------------------SSPPTTSGGGGTS-HHHHHHHHHHHHHHHHHHHHT-PPPPPPPPPPHHHHHHHHHHHHHH-HHHHHHHHTTT-TT--